Protein AF-A0A537MNZ1-F1 (afdb_monomer)

pLDDT: mean 93.2, std 7.03, range [53.88, 98.31]

Secondary structure (DSSP, 8-state):
-PPPPHHHHHSS--SS-PPPPPPTT-SS--HHHHHHHHHHHHTT--TT-TTT-HHHHTTB-GGGT--S--TT--SBSSTT-HHHHHHHHHHTT---

Structure (mmCIF, N/CA/C/O backbone):
data_AF-A0A537MNZ1-F1
#
_entry.id   AF-A0A537MNZ1-F1
#
loop_
_atom_site.group_PDB
_atom_site.id
_atom_site.type_symbol
_atom_site.label_atom_id
_atom_site.label_alt_id
_atom_site.label_comp_id
_atom_site.label_asym_id
_atom_site.label_entity_id
_atom_site.label_seq_id
_atom_site.pdbx_PDB_ins_code
_atom_site.Cartn_x
_atom_site.Cartn_y
_atom_site.Cartn_z
_atom_site.occupancy
_atom_site.B_iso_or_equiv
_atom_site.auth_seq_id
_atom_site.auth_comp_id
_atom_site.auth_asym_id
_atom_site.auth_atom_id
_atom_site.pdbx_PDB_model_num
ATOM 1 N N . MET A 1 1 ? 12.147 -10.946 5.087 1.00 53.88 1 MET A N 1
ATOM 2 C CA . MET A 1 1 ? 12.142 -9.739 5.941 1.00 53.88 1 MET A CA 1
ATOM 3 C C . MET A 1 1 ? 10.714 -9.434 6.355 1.00 53.88 1 MET A C 1
ATOM 5 O O . MET A 1 1 ? 9.793 -9.880 5.687 1.00 53.88 1 MET A O 1
ATOM 9 N N . SER A 1 2 ? 10.534 -8.764 7.490 1.00 81.06 2 SER A N 1
ATOM 10 C CA . SER A 1 2 ? 9.220 -8.335 7.977 1.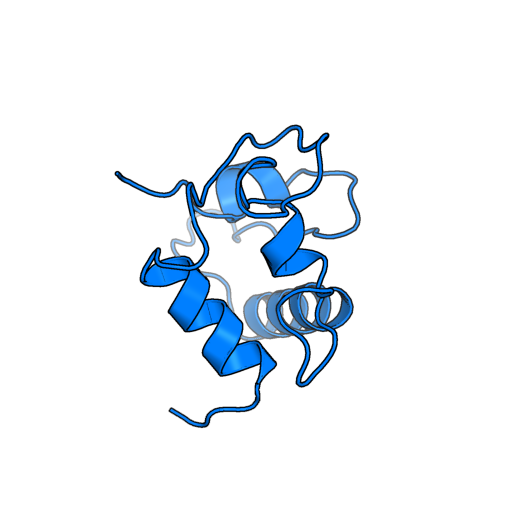00 81.06 2 SER A CA 1
ATOM 11 C C . SER A 1 2 ? 8.826 -7.030 7.289 1.00 81.06 2 SER A C 1
ATOM 13 O O . SER A 1 2 ? 9.606 -6.083 7.323 1.00 81.06 2 SER A O 1
ATOM 15 N N . HIS A 1 3 ? 7.619 -6.965 6.729 1.00 89.56 3 HIS A N 1
ATOM 16 C CA . HIS A 1 3 ? 7.068 -5.746 6.129 1.00 89.56 3 HIS A CA 1
ATOM 17 C C . HIS A 1 3 ? 6.391 -4.890 7.197 1.00 89.56 3 HIS A C 1
ATOM 19 O O . HIS A 1 3 ? 5.629 -5.399 8.024 1.00 89.56 3 HIS A O 1
ATOM 25 N N . THR A 1 4 ? 6.633 -3.582 7.185 1.00 91.50 4 THR A N 1
ATOM 26 C CA . THR A 1 4 ? 5.926 -2.654 8.070 1.00 91.50 4 THR A CA 1
ATOM 27 C C . THR A 1 4 ? 4.486 -2.503 7.590 1.00 91.50 4 THR A C 1
ATOM 29 O O . THR A 1 4 ? 4.213 -2.313 6.405 1.00 91.50 4 THR A O 1
ATOM 32 N N . ARG A 1 5 ? 3.524 -2.560 8.518 1.00 91.06 5 ARG A N 1
ATOM 33 C CA . ARG A 1 5 ? 2.111 -2.324 8.188 1.00 91.06 5 ARG A CA 1
ATOM 34 C C . ARG A 1 5 ? 1.954 -0.928 7.583 1.00 91.06 5 ARG A C 1
ATOM 36 O O . ARG A 1 5 ? 2.370 0.047 8.204 1.00 91.06 5 ARG A O 1
ATOM 43 N N . CYS A 1 6 ? 1.238 -0.821 6.460 1.00 92.38 6 CYS A N 1
ATOM 44 C CA . CYS A 1 6 ? 0.952 0.461 5.796 1.00 92.38 6 CYS A CA 1
ATOM 45 C C . CYS A 1 6 ? 0.425 1.528 6.775 1.00 92.38 6 CYS A C 1
ATOM 47 O O . CYS A 1 6 ? 0.802 2.693 6.692 1.00 92.38 6 CYS A O 1
ATOM 49 N N . TYR A 1 7 ? -0.389 1.112 7.752 1.00 93.56 7 TYR A N 1
ATOM 50 C CA . TYR A 1 7 ? -0.939 1.960 8.812 1.00 93.56 7 TYR A CA 1
ATOM 51 C C . TYR A 1 7 ? 0.103 2.833 9.524 1.00 93.56 7 TYR A C 1
ATOM 53 O O . TYR A 1 7 ?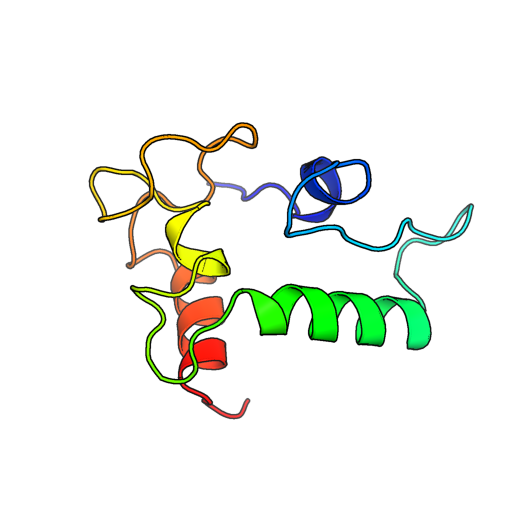 -0.155 4.014 9.740 1.00 93.56 7 TYR A O 1
ATOM 61 N N . VAL A 1 8 ? 1.278 2.275 9.844 1.00 91.75 8 VAL A N 1
ATOM 62 C CA . VAL A 1 8 ? 2.317 2.955 10.639 1.00 91.75 8 VAL A CA 1
ATOM 63 C C . VAL A 1 8 ? 2.754 4.262 9.980 1.00 91.75 8 VAL A C 1
ATOM 65 O O . VAL A 1 8 ? 2.983 5.249 10.670 1.00 91.75 8 VAL A O 1
ATOM 68 N N . CYS A 1 9 ? 2.822 4.288 8.649 1.00 92.19 9 CYS A N 1
ATOM 69 C CA . CYS A 1 9 ? 3.220 5.477 7.903 1.00 92.19 9 CYS A CA 1
ATOM 70 C C . CYS A 1 9 ? 2.025 6.267 7.360 1.00 92.19 9 CYS A C 1
ATOM 72 O O . CYS A 1 9 ? 2.129 7.479 7.202 1.00 92.19 9 CYS A O 1
ATOM 74 N N . HIS A 1 10 ? 0.901 5.612 7.057 1.00 94.75 10 HIS A N 1
ATOM 75 C CA . HIS A 1 10 ? -0.181 6.209 6.269 1.00 94.75 10 HIS A CA 1
ATOM 76 C C . HIS A 1 10 ? -1.401 6.683 7.077 1.00 94.75 10 HIS A C 1
ATOM 78 O O . HIS A 1 10 ? -2.234 7.399 6.521 1.00 94.75 10 HIS A O 1
ATOM 84 N N . ALA A 1 11 ? -1.497 6.372 8.376 1.00 93.88 11 ALA A N 1
ATOM 85 C CA . ALA A 1 11 ? -2.602 6.828 9.235 1.00 93.88 11 ALA A CA 1
ATOM 86 C C . ALA A 1 11 ? -2.557 8.332 9.569 1.00 93.88 11 ALA A C 1
ATOM 88 O O . ALA A 1 11 ? -3.589 8.954 9.823 1.00 93.88 11 ALA A O 1
ATOM 89 N N . GLU A 1 12 ? -1.362 8.927 9.571 1.00 87.81 12 GLU A N 1
ATOM 90 C CA . GLU A 1 12 ? -1.152 10.354 9.876 1.00 87.81 12 GLU A CA 1
ATOM 91 C C . GLU A 1 12 ? -0.507 11.124 8.721 1.00 87.81 12 GLU A C 1
ATOM 93 O O . GLU A 1 12 ? -0.137 12.288 8.858 1.00 87.81 12 GLU A O 1
ATOM 98 N N . SER A 1 13 ? -0.357 10.479 7.565 1.00 81.75 13 SER A N 1
ATOM 99 C CA . SER A 1 13 ? 0.321 11.099 6.435 1.00 81.75 13 SER A CA 1
ATOM 100 C C . SER A 1 13 ? -0.535 12.156 5.741 1.00 81.75 13 SER A C 1
ATOM 102 O O . SER A 1 13 ? -1.751 12.011 5.603 1.00 81.75 13 SER A O 1
ATOM 104 N N . ASN A 1 14 ? 0.130 13.188 5.223 1.00 83.81 14 ASN A N 1
ATOM 105 C CA . ASN A 1 14 ? -0.461 14.180 4.325 1.00 83.81 14 ASN A CA 1
ATOM 106 C C . ASN A 1 14 ? -0.138 13.871 2.849 1.00 83.81 14 ASN A C 1
ATOM 108 O O . ASN A 1 14 ? 0.240 14.755 2.084 1.00 83.81 14 ASN A O 1
ATOM 112 N N . ASN A 1 15 ? -0.186 12.592 2.462 1.00 88.06 15 ASN A N 1
ATOM 113 C CA . ASN A 1 15 ? 0.072 12.150 1.090 1.00 88.06 15 ASN A CA 1
ATOM 114 C C . ASN A 1 15 ? -1.185 11.526 0.457 1.00 88.06 15 ASN A C 1
ATOM 116 O O . ASN A 1 15 ? -2.234 11.427 1.090 1.00 88.06 15 ASN A O 1
ATOM 120 N N . ALA A 1 16 ? -1.084 11.123 -0.812 1.00 87.31 16 ALA A N 1
ATOM 121 C CA . ALA A 1 16 ? -2.214 10.580 -1.570 1.00 87.31 16 ALA A CA 1
ATOM 122 C C . ALA A 1 16 ? -2.770 9.257 -1.005 1.00 87.31 16 ALA A C 1
ATOM 124 O O . ALA A 1 16 ? -3.927 8.931 -1.261 1.00 87.31 16 ALA A O 1
ATOM 125 N N . PHE A 1 17 ? -1.973 8.505 -0.239 1.00 94.62 17 PHE A N 1
ATOM 126 C CA . PHE A 1 17 ? -2.392 7.275 0.422 1.00 94.62 17 PHE A CA 1
ATOM 127 C C . PHE A 1 17 ? -2.630 7.524 1.912 1.00 94.62 17 PHE A C 1
ATOM 129 O O . PHE A 1 17 ? -1.785 7.222 2.753 1.00 94.62 17 PHE A O 1
ATOM 136 N N . ARG A 1 18 ? -3.782 8.107 2.244 1.00 94.69 18 ARG A N 1
ATOM 137 C CA . ARG A 1 18 ? -4.187 8.356 3.629 1.00 94.69 18 ARG A CA 1
ATOM 138 C C . ARG A 1 18 ? -5.150 7.274 4.097 1.00 94.69 18 ARG A C 1
ATOM 140 O O . ARG A 1 18 ? -6.187 7.072 3.472 1.00 94.69 18 ARG A O 1
ATOM 147 N N . LEU A 1 19 ? -4.797 6.607 5.190 1.00 96.44 19 LEU A N 1
ATOM 148 C CA . LEU A 1 19 ? -5.638 5.600 5.830 1.00 96.44 19 LEU A CA 1
ATOM 149 C C . LEU A 1 19 ? -6.401 6.210 7.007 1.00 96.44 19 LEU A C 1
ATOM 151 O O . LEU A 1 19 ? -5.889 7.090 7.700 1.00 96.44 19 LEU A O 1
ATOM 155 N N . GLU A 1 20 ? -7.605 5.707 7.260 1.00 97.12 20 GLU A N 1
ATOM 156 C CA . GLU A 1 20 ? -8.397 6.071 8.430 1.00 97.12 20 GLU A CA 1
ATOM 157 C C . GLU A 1 20 ? -7.640 5.695 9.713 1.00 97.12 20 GLU A C 1
ATOM 159 O O . GLU A 1 20 ? -7.019 4.631 9.812 1.00 97.12 20 GLU A O 1
ATOM 164 N N . ARG A 1 21 ? -7.705 6.548 10.739 1.00 96.00 21 ARG A N 1
ATOM 165 C CA . ARG A 1 21 ? -7.186 6.195 12.067 1.00 96.00 21 ARG A CA 1
ATOM 166 C C . ARG A 1 21 ? -8.070 5.130 12.701 1.00 96.00 21 ARG A C 1
ATOM 168 O O . ARG A 1 21 ? -9.290 5.184 12.569 1.00 96.00 21 ARG A O 1
ATOM 175 N N . LEU A 1 22 ? -7.461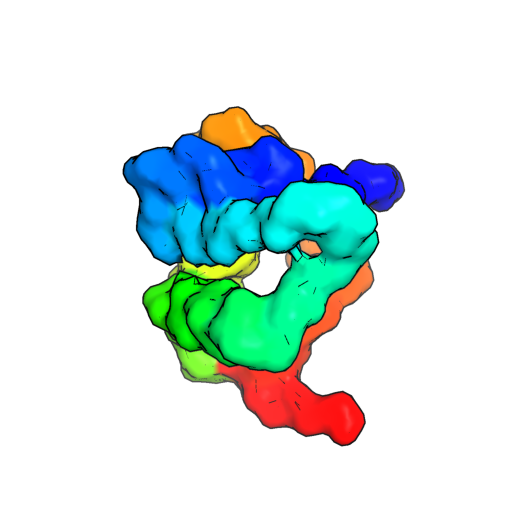 4.192 13.421 1.00 96.31 22 LEU A N 1
ATOM 176 C CA . LEU A 1 22 ? -8.220 3.265 14.257 1.00 96.31 22 LEU A CA 1
ATOM 177 C C . LEU A 1 22 ? -8.985 4.047 15.328 1.00 96.31 22 LEU A C 1
ATOM 179 O O . LEU A 1 22 ? -8.464 5.007 15.902 1.00 96.31 22 LEU A O 1
ATOM 183 N N . SER A 1 23 ? -10.220 3.627 15.598 1.00 94.88 23 SER A N 1
ATOM 184 C CA . SER A 1 23 ? -10.980 4.162 16.727 1.00 94.88 23 SER A CA 1
ATOM 185 C C . SER A 1 23 ? -10.235 3.885 18.042 1.00 94.88 23 SER A C 1
ATOM 187 O O . SER A 1 23 ? -9.538 2.871 18.138 1.00 94.88 23 SER A O 1
ATOM 189 N N . PRO A 1 24 ? -10.360 4.746 19.068 1.00 94.88 24 PRO A N 1
ATOM 190 C CA . PRO A 1 24 ? -9.673 4.544 20.341 1.00 94.88 24 PRO A CA 1
ATOM 191 C C . PRO A 1 24 ? -9.920 3.143 20.919 1.00 94.88 24 PRO A C 1
ATOM 193 O O . PRO A 1 24 ? -11.064 2.713 21.045 1.00 94.88 24 PRO A O 1
ATOM 196 N N . GLY A 1 25 ? -8.841 2.424 21.240 1.00 94.75 25 GLY A N 1
ATOM 197 C CA . GLY A 1 25 ? -8.895 1.062 21.787 1.00 94.75 25 GLY A CA 1
ATOM 198 C C . GLY A 1 25 ? -9.202 -0.052 20.775 1.00 94.75 25 GLY A C 1
ATOM 199 O O . GLY A 1 25 ? -9.187 -1.221 21.153 1.00 94.75 25 GLY A O 1
ATOM 200 N N . ALA A 1 26 ? -9.451 0.267 19.502 1.00 95.81 26 ALA A N 1
ATOM 201 C CA . ALA A 1 26 ? -9.732 -0.736 18.480 1.00 95.81 26 ALA A CA 1
ATOM 202 C C . ALA A 1 26 ? -8.444 -1.365 17.923 1.00 95.81 26 ALA A C 1
ATOM 204 O O . ALA A 1 26 ? -7.485 -0.671 17.585 1.00 95.81 26 ALA A O 1
ATOM 205 N N . ALA A 1 27 ? -8.447 -2.691 17.764 1.00 94.00 27 ALA A N 1
ATOM 206 C CA . ALA A 1 27 ? -7.370 -3.423 17.091 1.00 94.00 27 ALA A CA 1
ATOM 207 C C . ALA A 1 27 ? -7.523 -3.440 15.555 1.00 94.00 27 ALA A C 1
ATOM 209 O O . ALA A 1 27 ? -6.541 -3.619 14.830 1.00 94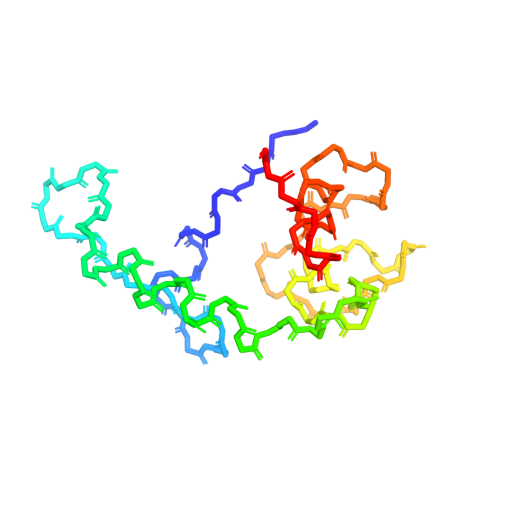.00 27 ALA A O 1
ATOM 210 N N . PHE A 1 28 ? -8.750 -3.234 15.066 1.00 95.25 28 PHE A N 1
ATOM 211 C CA . PHE A 1 28 ? -9.125 -3.300 13.655 1.00 95.25 28 PHE A CA 1
ATOM 212 C C . PHE A 1 28 ? -10.010 -2.117 13.269 1.00 95.25 28 PHE A C 1
ATOM 214 O O . PHE A 1 28 ? -10.669 -1.514 14.118 1.00 95.25 28 PHE A O 1
ATOM 221 N N . TRP A 1 29 ? -10.015 -1.791 11.979 1.00 97.00 29 TRP A N 1
ATOM 222 C CA . TRP A 1 29 ? -10.946 -0.821 11.421 1.00 97.00 29 TRP A CA 1
ATOM 223 C C . TRP A 1 29 ? -12.368 -1.370 11.439 1.00 97.00 29 TRP A C 1
ATOM 225 O O . TRP A 1 29 ? -12.574 -2.566 11.241 1.00 97.00 29 TRP A O 1
ATOM 235 N N . SER A 1 30 ? -13.349 -0.487 11.621 1.00 97.75 30 SER A N 1
ATOM 236 C CA . SER A 1 30 ? -14.742 -0.823 11.325 1.00 97.75 30 SER A CA 1
ATOM 237 C C . SER A 1 30 ? -14.932 -1.103 9.830 1.00 97.75 30 SER A C 1
ATOM 239 O O . SER A 1 30 ? -14.079 -0.758 9.006 1.00 97.75 30 SER A O 1
ATOM 241 N N . ASP A 1 31 ? -16.075 -1.675 9.454 1.00 98.06 31 ASP A N 1
ATOM 242 C CA . ASP A 1 31 ? -16.418 -1.901 8.043 1.00 98.06 31 ASP A CA 1
ATOM 243 C C . ASP A 1 31 ? -16.414 -0.596 7.237 1.00 98.06 31 ASP A C 1
ATOM 245 O O . ASP A 1 31 ? -15.908 -0.544 6.118 1.00 98.06 31 ASP A O 1
ATOM 249 N N . GLU A 1 32 ? -16.918 0.485 7.834 1.00 98.00 32 GLU A N 1
ATOM 250 C CA . GLU A 1 32 ? -16.945 1.813 7.219 1.00 98.00 32 GLU A CA 1
ATOM 251 C C . GLU A 1 32 ? -15.528 2.366 6.999 1.00 98.00 32 GLU A C 1
ATOM 253 O O . GLU A 1 32 ? -15.201 2.839 5.911 1.00 98.00 32 GLU A O 1
ATOM 258 N N . GLN A 1 33 ? -14.649 2.253 8.001 1.00 97.75 33 GLN A N 1
ATOM 259 C CA . GLN A 1 33 ? -13.242 2.646 7.863 1.00 97.75 33 GLN A CA 1
ATOM 260 C C . GLN A 1 33 ? -12.524 1.787 6.814 1.00 97.75 33 GLN A C 1
ATOM 262 O O . GLN A 1 33 ? -11.764 2.302 5.995 1.00 97.75 33 GLN A O 1
ATOM 267 N N . SER A 1 34 ? -12.799 0.483 6.797 1.00 97.69 34 SER A N 1
ATOM 268 C CA . SER A 1 34 ? -12.223 -0.460 5.837 1.00 97.69 34 SER A CA 1
ATOM 269 C C . SER A 1 34 ? -12.657 -0.152 4.404 1.00 97.69 34 SER A C 1
ATOM 271 O O . SER A 1 34 ? -11.817 -0.164 3.505 1.00 97.69 34 SER A O 1
ATOM 273 N N . ARG A 1 35 ? -13.930 0.205 4.185 1.00 98.31 35 ARG A N 1
ATOM 274 C CA . ARG A 1 35 ? -14.440 0.632 2.873 1.00 98.31 35 ARG A CA 1
ATOM 275 C C . ARG A 1 35 ? -13.725 1.885 2.374 1.00 98.31 35 ARG A C 1
ATOM 277 O O . ARG A 1 35 ? -13.235 1.891 1.248 1.00 98.31 35 ARG A O 1
ATOM 284 N N . ARG A 1 36 ? -13.582 2.906 3.221 1.00 97.69 36 ARG A N 1
ATOM 285 C CA . ARG A 1 36 ? -12.851 4.137 2.868 1.00 97.69 36 ARG A CA 1
ATOM 286 C C . ARG A 1 36 ? -11.390 3.856 2.539 1.00 97.69 36 ARG A C 1
ATOM 288 O O . ARG A 1 36 ? -10.877 4.354 1.542 1.00 97.69 36 ARG A O 1
ATOM 295 N N . ASN A 1 37 ? -10.726 3.011 3.326 1.00 97.31 37 ASN A N 1
ATOM 296 C CA . ASN A 1 37 ? -9.347 2.604 3.053 1.00 97.31 37 ASN A CA 1
ATOM 297 C C . ASN A 1 37 ? -9.216 1.865 1.720 1.00 97.31 37 ASN A C 1
ATOM 299 O O . ASN A 1 37 ? -8.272 2.119 0.971 1.00 97.31 37 ASN A O 1
ATOM 303 N N . PHE A 1 38 ? -10.167 0.985 1.405 1.00 96.69 38 PHE A N 1
ATOM 304 C CA . PHE A 1 38 ? -10.211 0.289 0.124 1.00 96.69 38 PHE A CA 1
ATOM 305 C C . PHE A 1 38 ? -10.400 1.262 -1.045 1.00 96.69 38 PHE A C 1
ATOM 307 O O . PHE A 1 38 ? -9.667 1.182 -2.030 1.00 96.69 38 PHE A O 1
ATOM 314 N N . GLU A 1 39 ? -11.321 2.220 -0.933 1.00 97.12 39 GLU A N 1
ATOM 315 C CA . GLU A 1 39 ? -11.520 3.269 -1.941 1.00 97.12 39 GLU A CA 1
ATOM 316 C C . GLU A 1 39 ? -10.253 4.112 -2.137 1.00 97.12 39 GLU A C 1
ATOM 318 O O . GLU A 1 39 ? -9.850 4.378 -3.271 1.00 97.12 39 GLU A O 1
ATOM 323 N N . MET A 1 40 ? -9.580 4.487 -1.046 1.00 96.94 40 MET A N 1
ATOM 324 C CA . MET A 1 40 ? -8.322 5.233 -1.093 1.00 96.94 40 MET A CA 1
ATOM 325 C C . MET A 1 40 ? -7.195 4.439 -1.758 1.00 96.94 40 MET A C 1
ATOM 327 O O . MET A 1 40 ? -6.495 4.986 -2.609 1.00 96.94 40 MET A O 1
ATOM 331 N N . ALA A 1 41 ? -7.032 3.157 -1.419 1.00 96.44 41 ALA A N 1
ATOM 332 C CA . ALA A 1 41 ? -6.054 2.283 -2.065 1.00 96.44 41 ALA A CA 1
ATOM 333 C C . ALA A 1 41 ? -6.362 2.101 -3.560 1.00 96.44 41 ALA A C 1
ATOM 335 O O . ALA A 1 41 ? -5.460 2.179 -4.391 1.00 96.44 41 ALA A O 1
ATOM 336 N N . SER A 1 42 ? -7.639 1.930 -3.909 1.00 96.81 42 SER A N 1
ATOM 337 C CA . SER A 1 42 ? -8.091 1.718 -5.289 1.00 96.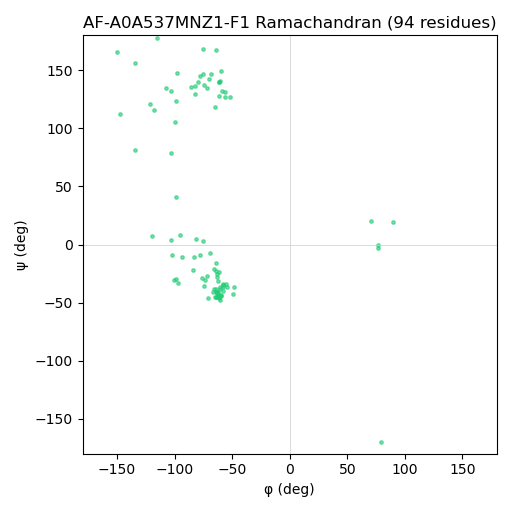81 42 SER A CA 1
ATOM 338 C C . SER A 1 42 ? -7.782 2.907 -6.202 1.00 96.81 42 SER A C 1
ATOM 340 O O . SER A 1 42 ? -7.464 2.712 -7.369 1.00 96.81 42 SER A O 1
ATOM 342 N N . ARG A 1 43 ? -7.781 4.143 -5.681 1.00 96.75 43 ARG A N 1
ATOM 343 C CA . ARG A 1 43 ? -7.377 5.348 -6.441 1.00 96.75 43 ARG A CA 1
ATOM 344 C C . ARG A 1 43 ? -5.905 5.350 -6.868 1.00 96.75 43 ARG A C 1
ATOM 346 O O . ARG A 1 43 ? -5.513 6.167 -7.696 1.00 96.75 43 ARG A O 1
ATOM 353 N N . LEU A 1 44 ? -5.081 4.490 -6.274 1.00 96.69 44 LEU A N 1
ATOM 354 C CA . LEU A 1 44 ? -3.643 4.381 -6.539 1.00 96.69 44 LEU A CA 1
ATOM 355 C C . LEU A 1 44 ? -3.299 3.169 -7.411 1.00 96.69 44 LEU A C 1
ATOM 357 O O . LEU A 1 44 ? -2.116 2.884 -7.632 1.00 96.69 44 LEU A O 1
ATOM 361 N N . VAL A 1 45 ? -4.326 2.458 -7.868 1.00 97.38 45 VAL A N 1
ATOM 362 C CA . VAL A 1 45 ? -4.235 1.265 -8.695 1.00 97.38 45 VAL A CA 1
ATOM 363 C C . VAL A 1 45 ? -4.662 1.601 -10.117 1.00 97.38 45 VAL A C 1
ATOM 365 O O . VAL A 1 45 ? -5.703 2.214 -10.336 1.00 97.38 45 VAL A O 1
ATOM 368 N N . ASN A 1 46 ? -3.870 1.131 -11.074 1.00 97.50 46 ASN A N 1
ATOM 369 C CA . ASN A 1 46 ? -4.232 1.032 -12.479 1.00 97.50 46 ASN A CA 1
ATOM 370 C C . ASN A 1 46 ? -4.647 -0.427 -12.738 1.00 97.50 46 ASN A C 1
ATOM 372 O O . ASN A 1 46 ? -3.778 -1.303 -12.742 1.00 97.50 46 ASN A O 1
ATOM 376 N N . PRO A 1 47 ? -5.950 -0.729 -12.892 1.00 97.06 47 PRO A N 1
ATOM 377 C CA . PRO A 1 47 ? -6.420 -2.103 -13.054 1.00 97.06 47 PRO A CA 1
ATOM 378 C C . PRO A 1 47 ? -5.745 -2.807 -14.236 1.00 97.06 47 PRO A C 1
ATOM 380 O O . PRO A 1 47 ? -5.679 -2.255 -15.332 1.00 97.06 47 PRO A O 1
ATOM 383 N N . GLY A 1 48 ? -5.246 -4.023 -14.011 1.00 97.50 48 GLY A N 1
ATOM 384 C CA . GLY A 1 48 ? -4.503 -4.791 -15.017 1.00 97.50 48 GLY A CA 1
ATOM 385 C C . GLY A 1 48 ? -3.055 -4.339 -15.247 1.00 97.50 48 GLY A C 1
ATOM 386 O O . GLY A 1 48 ? -2.357 -4.960 -16.044 1.00 97.50 48 GLY A O 1
ATOM 387 N N . ASP A 1 49 ? -2.581 -3.299 -14.550 1.00 97.31 49 ASP A N 1
ATOM 388 C CA . ASP A 1 49 ? -1.195 -2.831 -14.633 1.00 97.31 49 ASP A CA 1
ATOM 389 C C . ASP A 1 49 ? -0.590 -2.558 -13.237 1.00 97.31 49 ASP A C 1
ATOM 391 O O . ASP A 1 49 ? -0.502 -1.414 -12.763 1.00 97.31 49 ASP A O 1
ATOM 395 N N . PRO A 1 50 ? -0.119 -3.615 -12.547 1.00 96.81 50 PRO A N 1
ATOM 396 C CA . PRO A 1 50 ? 0.537 -3.482 -11.250 1.00 96.81 50 PRO A CA 1
ATOM 397 C C . PRO A 1 50 ? 1.841 -2.685 -11.319 1.00 96.81 50 PRO A C 1
ATOM 399 O O . PRO A 1 50 ? 2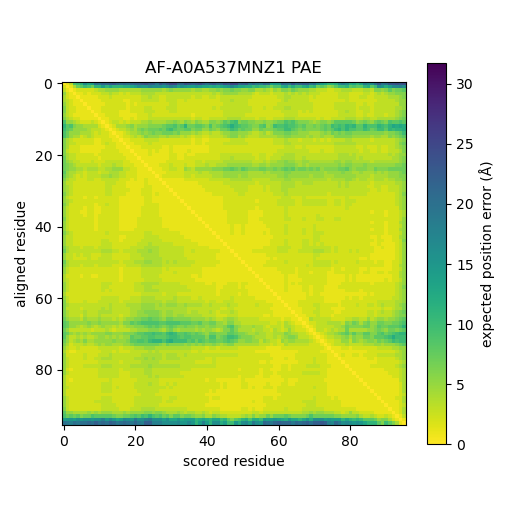.234 -2.067 -10.333 1.00 96.81 50 PRO A O 1
ATOM 402 N N . ALA A 1 51 ? 2.529 -2.696 -12.465 1.00 92.94 51 ALA A N 1
ATOM 403 C CA . ALA A 1 51 ? 3.840 -2.077 -12.604 1.00 92.94 51 ALA A CA 1
ATOM 404 C C . ALA A 1 51 ? 3.762 -0.550 -12.701 1.00 92.94 51 ALA A C 1
ATOM 406 O O . ALA A 1 51 ? 4.706 0.109 -12.268 1.00 92.94 51 ALA A O 1
ATOM 407 N N . SER A 1 52 ? 2.667 0.010 -13.228 1.00 94.88 52 SER A N 1
ATOM 408 C CA . SER A 1 52 ? 2.413 1.460 -13.224 1.00 94.88 52 SER A CA 1
ATOM 409 C C . SER A 1 52 ? 1.568 1.942 -12.038 1.00 94.88 52 SER A C 1
ATOM 411 O O . SER A 1 52 ? 1.479 3.144 -11.785 1.00 94.88 52 SER A O 1
ATOM 413 N N . SER A 1 53 ? 0.969 1.022 -11.278 1.00 97.19 53 SER A N 1
ATOM 414 C CA . SER A 1 53 ? 0.177 1.341 -10.088 1.00 97.19 53 SER A CA 1
ATOM 415 C C . SER A 1 53 ? 1.045 1.953 -8.986 1.00 97.19 53 SER A C 1
ATOM 417 O O . SER A 1 53 ? 1.930 1.294 -8.431 1.00 97.19 53 SER A O 1
ATOM 419 N N . ARG A 1 54 ? 0.756 3.203 -8.595 1.00 95.56 54 ARG A N 1
ATOM 420 C CA . ARG A 1 54 ? 1.511 3.922 -7.548 1.00 95.56 54 ARG A CA 1
ATOM 421 C C . ARG A 1 54 ? 1.558 3.155 -6.229 1.00 95.56 54 ARG A C 1
ATOM 423 O O . ARG A 1 54 ? 2.571 3.219 -5.539 1.00 95.56 54 ARG A O 1
ATOM 430 N N . LEU A 1 55 ? 0.495 2.420 -5.900 1.00 96.06 55 LEU A N 1
ATOM 431 C CA . LEU A 1 55 ? 0.436 1.595 -4.693 1.00 96.06 55 LEU A CA 1
ATOM 432 C C . LEU A 1 55 ? 1.559 0.541 -4.630 1.00 96.06 55 LEU A C 1
ATOM 434 O O . LEU A 1 55 ? 2.051 0.253 -3.544 1.00 96.06 55 LEU A O 1
ATOM 438 N N . LEU A 1 56 ? 1.986 -0.006 -5.775 1.00 96.50 56 LEU A N 1
ATOM 439 C CA . LEU A 1 56 ? 3.041 -1.021 -5.853 1.00 96.50 56 LEU A CA 1
ATOM 440 C C . LEU A 1 56 ? 4.410 -0.424 -6.183 1.00 96.50 56 LEU A C 1
ATOM 442 O O . LEU A 1 56 ? 5.419 -0.928 -5.698 1.00 96.50 56 LEU A O 1
ATOM 446 N N . GLN A 1 57 ? 4.462 0.644 -6.982 1.00 96.06 57 GLN A N 1
ATOM 447 C CA . GLN A 1 57 ? 5.724 1.296 -7.350 1.00 96.06 57 GLN A CA 1
ATOM 448 C C . GLN A 1 57 ? 6.421 1.952 -6.161 1.00 96.06 57 GLN A C 1
ATOM 450 O O . GLN A 1 57 ? 7.647 1.961 -6.072 1.00 96.06 57 GLN A O 1
ATOM 455 N N . GLN A 1 58 ? 5.641 2.553 -5.270 1.00 95.25 58 GLN A N 1
ATOM 456 C CA . GLN A 1 58 ? 6.170 3.404 -4.222 1.00 95.25 58 GLN A CA 1
ATOM 457 C C . GLN A 1 58 ? 6.936 2.642 -3.126 1.00 95.25 58 GLN A C 1
ATOM 459 O O . GLN A 1 58 ? 8.056 3.044 -2.805 1.00 95.25 58 GLN A O 1
ATOM 464 N N . PRO A 1 59 ? 6.415 1.523 -2.590 1.00 94.94 59 PRO A N 1
ATOM 465 C CA . PRO A 1 59 ? 7.147 0.692 -1.635 1.00 94.94 59 PRO A CA 1
ATOM 466 C C . PRO A 1 59 ? 8.206 -0.230 -2.261 1.00 94.94 59 PRO A C 1
ATOM 468 O O . PRO A 1 59 ? 8.974 -0.836 -1.512 1.00 94.94 59 PRO A O 1
ATOM 471 N N . LEU A 1 60 ? 8.266 -0.358 -3.591 1.00 96.69 60 LEU A N 1
ATOM 472 C CA . LEU A 1 60 ? 9.236 -1.206 -4.293 1.00 96.69 60 LEU A CA 1
ATOM 473 C C . LEU A 1 60 ? 10.621 -0.540 -4.362 1.00 96.69 60 LEU A C 1
ATOM 475 O O . LEU A 1 60 ? 10.733 0.685 -4.475 1.00 96.69 60 LEU A O 1
ATOM 479 N N . ALA A 1 61 ? 11.679 -1.344 -4.286 1.00 95.25 61 ALA A N 1
ATOM 480 C CA . ALA A 1 61 ? 13.053 -0.899 -4.472 1.00 95.25 61 ALA A CA 1
ATOM 481 C C . ALA A 1 61 ? 13.265 -0.323 -5.889 1.00 95.25 61 ALA A C 1
ATOM 483 O O . ALA A 1 61 ? 12.737 -0.884 -6.860 1.00 95.25 61 ALA A O 1
ATOM 484 N N . PRO A 1 62 ? 14.021 0.781 -6.047 1.00 94.50 62 PRO A N 1
ATOM 485 C CA . PRO A 1 62 ? 14.306 1.366 -7.359 1.00 94.50 62 PRO A CA 1
ATOM 486 C C . PRO A 1 62 ? 14.918 0.375 -8.356 1.00 94.50 62 PRO A C 1
ATOM 488 O O . PRO A 1 62 ? 14.555 0.377 -9.529 1.00 94.50 62 PRO A O 1
ATOM 491 N N . GLU A 1 63 ? 15.770 -0.531 -7.878 1.00 94.69 63 GLU A N 1
ATOM 492 C CA . GLU A 1 63 ? 16.449 -1.565 -8.667 1.00 94.69 63 GLU A CA 1
ATOM 493 C C . GLU A 1 63 ? 15.459 -2.562 -9.291 1.00 94.69 63 GLU A C 1
ATOM 495 O O . GLU A 1 63 ? 15.730 -3.144 -10.338 1.00 94.69 63 GLU A O 1
ATOM 500 N N . ALA A 1 64 ? 14.278 -2.717 -8.687 1.00 95.31 64 ALA A N 1
ATOM 501 C CA . ALA A 1 64 ? 13.184 -3.538 -9.198 1.00 95.31 64 ALA A CA 1
ATOM 502 C C . ALA A 1 64 ? 12.144 -2.737 -10.013 1.00 95.31 64 ALA A C 1
ATOM 504 O O . ALA A 1 64 ? 11.091 -3.269 -10.386 1.00 95.31 64 ALA A O 1
ATOM 505 N N . GLY A 1 65 ? 12.423 -1.462 -10.306 1.00 93.50 65 GLY A N 1
ATOM 506 C CA . GLY A 1 65 ? 11.530 -0.550 -11.025 1.00 93.50 65 GLY A CA 1
ATOM 507 C C . GLY A 1 65 ? 10.577 0.236 -10.122 1.00 93.50 65 GLY A C 1
ATOM 508 O O . GLY A 1 65 ? 9.542 0.706 -10.594 1.00 93.50 65 GLY A O 1
ATOM 509 N N . GLY A 1 66 ? 10.885 0.347 -8.827 1.00 94.31 66 GLY A N 1
ATOM 510 C CA . GLY A 1 66 ? 10.177 1.225 -7.901 1.00 94.31 66 GLY A CA 1
ATOM 511 C C . GLY A 1 66 ? 10.541 2.704 -8.068 1.00 94.31 66 GLY A C 1
ATOM 512 O O . GLY A 1 66 ? 11.504 3.070 -8.740 1.00 94.31 66 GLY A O 1
ATOM 513 N N . ASN A 1 67 ? 9.772 3.588 -7.435 1.00 90.19 67 ASN A N 1
ATOM 514 C CA . ASN A 1 67 ? 10.038 5.027 -7.487 1.00 90.19 67 ASN A CA 1
ATOM 515 C C . ASN A 1 67 ? 11.239 5.399 -6.602 1.00 90.19 67 ASN A C 1
ATOM 517 O O . ASN A 1 67 ? 11.298 4.980 -5.453 1.00 90.19 67 ASN A O 1
ATOM 521 N N . VAL A 1 68 ? 12.150 6.258 -7.060 1.00 87.38 68 VAL A N 1
ATOM 522 C CA . VAL A 1 68 ? 13.349 6.683 -6.308 1.00 87.38 68 VAL A CA 1
ATOM 523 C C . VAL A 1 68 ? 13.070 7.405 -4.982 1.00 87.38 68 VAL A C 1
ATOM 525 O O . VAL A 1 68 ? 13.890 7.318 -4.070 1.00 87.38 68 VAL A O 1
ATOM 528 N N . PHE A 1 69 ? 11.899 8.021 -4.799 1.00 87.56 69 PHE A N 1
ATOM 529 C CA . PHE A 1 69 ? 11.557 8.732 -3.563 1.00 87.56 69 PHE A CA 1
ATOM 530 C C . PHE A 1 69 ? 10.358 8.106 -2.867 1.00 87.56 69 PHE A C 1
ATOM 532 O O . PHE A 1 69 ? 9.261 8.207 -3.392 1.00 87.56 69 PHE A O 1
ATOM 539 N N . HIS A 1 70 ? 10.531 7.555 -1.660 1.00 89.38 70 HIS A N 1
ATOM 540 C CA . HIS A 1 70 ? 9.434 7.191 -0.755 1.00 89.38 70 HIS A CA 1
ATOM 541 C C . HIS A 1 70 ? 9.859 7.356 0.710 1.00 89.38 70 HIS A C 1
ATOM 543 O O . HIS A 1 70 ? 10.706 6.620 1.208 1.00 89.38 70 HIS A O 1
ATOM 549 N N . SER A 1 71 ? 9.262 8.322 1.414 1.00 83.25 71 SER A N 1
ATOM 550 C CA . SER A 1 71 ? 9.640 8.663 2.795 1.00 83.25 71 SER A CA 1
ATOM 551 C C . SER A 1 71 ? 9.366 7.558 3.821 1.00 83.25 71 SER A C 1
ATOM 553 O O . SER A 1 71 ? 9.988 7.555 4.876 1.00 83.25 71 SER A O 1
ATOM 555 N N . GLY A 1 72 ? 8.465 6.616 3.519 1.00 80.19 72 GLY A N 1
ATOM 556 C CA . GLY A 1 72 ? 8.154 5.461 4.372 1.00 80.19 72 GLY A CA 1
ATOM 557 C C . GLY A 1 72 ? 9.143 4.295 4.246 1.00 80.19 72 GLY A C 1
ATOM 558 O O . GLY A 1 72 ? 8.917 3.243 4.839 1.00 80.19 72 GLY A O 1
ATOM 559 N N . GLY A 1 73 ? 10.218 4.459 3.467 1.00 85.44 73 GLY A N 1
ATOM 560 C CA . GLY A 1 73 ? 11.186 3.402 3.182 1.00 85.44 73 GLY A CA 1
ATOM 561 C C . GLY A 1 73 ? 10.709 2.421 2.108 1.00 85.44 73 GLY A C 1
ATOM 562 O O . GLY A 1 73 ? 9.717 2.653 1.421 1.00 85.44 73 GLY A O 1
ATOM 563 N N . ARG A 1 74 ? 11.445 1.320 1.941 1.00 91.44 74 ARG A N 1
ATOM 564 C CA . ARG A 1 74 ? 11.133 0.250 0.980 1.00 91.44 74 ARG A CA 1
ATOM 565 C C . ARG A 1 74 ? 10.532 -0.934 1.716 1.00 91.44 74 ARG A C 1
ATOM 567 O O . ARG A 1 74 ? 11.068 -1.340 2.740 1.00 91.44 74 ARG A O 1
ATOM 574 N N . GLN A 1 75 ? 9.422 -1.454 1.202 1.00 93.69 75 GLN A N 1
ATOM 575 C CA . GLN A 1 75 ? 8.795 -2.672 1.719 1.00 93.69 75 GLN A CA 1
ATOM 576 C C . GLN A 1 75 ? 9.140 -3.877 0.846 1.00 93.69 75 GLN A C 1
ATOM 578 O O . GLN A 1 75 ? 9.254 -4.975 1.361 1.00 93.69 75 GLN A O 1
ATOM 583 N N . PHE A 1 76 ? 9.348 -3.689 -0.459 1.00 95.25 76 PHE A N 1
ATOM 584 C CA . PHE A 1 76 ? 9.596 -4.800 -1.376 1.00 95.25 76 PHE A CA 1
ATOM 585 C C . PHE A 1 76 ? 10.945 -4.622 -2.058 1.00 95.25 76 PHE A C 1
ATOM 587 O O . PHE A 1 76 ? 11.164 -3.623 -2.741 1.00 95.25 76 PHE A O 1
ATOM 594 N N . GLU A 1 77 ? 11.843 -5.589 -1.897 1.00 94.44 77 GLU A N 1
ATOM 595 C CA . GLU A 1 77 ? 13.131 -5.590 -2.604 1.00 94.44 77 GLU A CA 1
ATOM 596 C C . GLU A 1 77 ? 12.959 -5.939 -4.085 1.00 94.44 77 GLU A C 1
ATOM 598 O O . GLU A 1 77 ? 13.700 -5.454 -4.936 1.00 94.44 77 GLU A O 1
ATOM 603 N N . SER A 1 78 ? 11.958 -6.758 -4.417 1.00 95.75 78 SER A N 1
ATOM 604 C CA . SER A 1 78 ? 11.696 -7.187 -5.786 1.00 95.75 78 SER A CA 1
ATOM 605 C C . SER A 1 78 ? 10.214 -7.469 -6.031 1.00 95.75 78 SER A C 1
ATOM 607 O O . SER A 1 78 ? 9.423 -7.638 -5.103 1.00 95.75 78 SER A O 1
ATOM 609 N N . LYS A 1 79 ? 9.844 -7.577 -7.313 1.00 96.56 79 LYS A N 1
ATOM 610 C CA . LYS A 1 79 ? 8.515 -8.050 -7.743 1.00 96.56 79 LYS A CA 1
ATOM 611 C C . LYS A 1 79 ? 8.299 -9.540 -7.466 1.00 96.56 79 LYS A C 1
ATOM 613 O O . LYS A 1 79 ? 7.193 -10.045 -7.647 1.00 96.56 79 LYS A O 1
ATOM 618 N N . ASP A 1 80 ? 9.344 -10.246 -7.032 1.00 96.25 80 ASP A N 1
ATOM 619 C CA . ASP A 1 80 ? 9.239 -11.635 -6.615 1.00 96.25 80 ASP A CA 1
ATOM 620 C C . ASP A 1 80 ? 8.777 -11.811 -5.171 1.00 96.25 80 ASP A C 1
ATOM 622 O O . ASP A 1 80 ? 8.392 -12.927 -4.811 1.00 96.25 80 ASP A O 1
ATOM 626 N N . ASP A 1 81 ? 8.734 -10.724 -4.392 1.00 95.88 81 ASP A N 1
ATOM 627 C CA . ASP A 1 81 ? 8.217 -10.722 -3.028 1.00 95.88 81 ASP A CA 1
ATOM 628 C C . ASP A 1 81 ? 6.762 -11.244 -2.987 1.00 95.88 81 ASP A C 1
ATOM 630 O O . ASP A 1 81 ? 5.898 -10.734 -3.713 1.00 95.88 81 ASP A O 1
ATOM 634 N N . PRO A 1 82 ? 6.448 -12.248 -2.145 1.00 95.44 82 PRO A N 1
ATOM 635 C CA . PRO A 1 82 ? 5.102 -12.815 -2.066 1.00 95.44 82 PRO A CA 1
ATOM 636 C C . PRO A 1 82 ? 4.007 -11.795 -1.714 1.00 95.44 82 PRO A C 1
ATOM 638 O O . PRO A 1 82 ? 2.887 -11.885 -2.225 1.00 95.44 82 PRO A O 1
ATOM 641 N N . ALA A 1 83 ? 4.308 -10.803 -0.872 1.00 94.44 83 ALA A N 1
ATOM 642 C CA . ALA A 1 83 ? 3.357 -9.756 -0.514 1.00 94.44 83 ALA A CA 1
ATOM 643 C C . ALA A 1 83 ? 3.164 -8.755 -1.662 1.00 94.44 83 ALA A C 1
ATOM 645 O O . ALA A 1 83 ? 2.035 -8.330 -1.912 1.00 94.44 83 ALA A O 1
ATOM 646 N N . TRP A 1 84 ? 4.222 -8.449 -2.424 1.00 96.44 84 TRP A N 1
ATOM 647 C CA . TRP A 1 84 ? 4.090 -7.674 -3.663 1.00 96.44 84 TRP A CA 1
ATOM 648 C C . TRP A 1 84 ? 3.205 -8.406 -4.679 1.00 96.44 84 TRP A C 1
ATOM 650 O O . TRP A 1 84 ? 2.275 -7.813 -5.224 1.00 96.44 84 TRP A O 1
ATOM 660 N N . LYS A 1 85 ? 3.431 -9.712 -4.880 1.00 96.94 85 LYS A N 1
ATOM 661 C CA . LYS A 1 85 ? 2.624 -10.554 -5.782 1.00 96.94 85 LYS A CA 1
ATOM 662 C C . LYS A 1 85 ? 1.160 -10.618 -5.362 1.00 96.94 85 LYS A C 1
ATOM 664 O O . LYS A 1 85 ? 0.289 -10.539 -6.218 1.00 96.94 85 LYS A O 1
ATOM 669 N N . THR A 1 86 ? 0.884 -10.678 -4.060 1.00 95.88 86 THR A N 1
ATOM 670 C CA . THR A 1 86 ? -0.491 -10.633 -3.538 1.00 95.88 86 THR A CA 1
ATOM 671 C C . THR A 1 86 ? -1.200 -9.335 -3.939 1.00 95.88 86 THR A C 1
ATOM 673 O O . THR A 1 86 ? -2.336 -9.367 -4.411 1.00 95.88 86 THR A O 1
ATOM 676 N N . LEU A 1 87 ? -0.525 -8.186 -3.816 1.00 96.12 87 LEU A N 1
ATOM 677 C CA . LEU A 1 87 ? -1.081 -6.907 -4.272 1.00 96.12 87 LEU A CA 1
ATOM 678 C C . LEU A 1 87 ? -1.230 -6.867 -5.796 1.00 96.12 87 LEU A C 1
ATOM 680 O O . LEU A 1 87 ? -2.240 -6.380 -6.297 1.00 96.12 87 LEU A O 1
ATOM 684 N N . ALA A 1 88 ? -0.253 -7.392 -6.536 1.00 97.75 88 ALA A N 1
ATOM 685 C CA . ALA A 1 88 ? -0.287 -7.413 -7.994 1.00 97.75 88 ALA A CA 1
ATOM 686 C C . ALA A 1 88 ? -1.432 -8.278 -8.532 1.00 97.75 88 ALA A C 1
ATOM 688 O O . ALA A 1 88 ? -2.088 -7.904 -9.501 1.00 97.75 88 ALA A O 1
ATOM 689 N N . ASP A 1 89 ? -1.709 -9.402 -7.880 1.00 97.75 89 ASP A N 1
ATOM 690 C CA . ASP A 1 89 ? -2.827 -10.280 -8.202 1.00 97.75 89 ASP A CA 1
ATOM 691 C C . ASP A 1 89 ? -4.169 -9.571 -8.011 1.00 97.75 89 ASP A C 1
ATOM 693 O O . ASP A 1 89 ? -5.019 -9.622 -8.904 1.00 97.75 89 ASP A O 1
ATOM 697 N N . TRP A 1 90 ? -4.325 -8.831 -6.911 1.00 96.12 90 TRP A N 1
ATOM 698 C CA . TRP A 1 90 ? -5.499 -7.986 -6.700 1.00 96.12 90 TRP A CA 1
ATOM 699 C C . TRP A 1 90 ? -5.635 -6.898 -7.778 1.00 96.12 90 TRP A C 1
ATOM 701 O O . TRP A 1 90 ? -6.715 -6.742 -8.348 1.00 96.12 90 TRP A O 1
ATOM 711 N N . VAL A 1 91 ? -4.549 -6.196 -8.126 1.00 97.62 91 VAL A N 1
ATOM 712 C CA . VAL A 1 91 ? -4.556 -5.185 -9.204 1.00 97.62 91 VAL A CA 1
ATOM 713 C C . VAL A 1 91 ? -4.937 -5.784 -10.559 1.00 97.62 91 VAL A C 1
ATOM 715 O O . VAL A 1 91 ? -5.654 -5.157 -11.339 1.00 97.62 91 VAL A O 1
ATOM 718 N N . ASN A 1 92 ? -4.509 -7.015 -10.832 1.00 97.50 92 ASN A N 1
ATOM 719 C CA . ASN A 1 92 ? -4.873 -7.757 -12.038 1.00 97.50 92 ASN A CA 1
ATOM 720 C C . ASN A 1 92 ? -6.306 -8.312 -12.011 1.00 97.50 92 ASN A C 1
ATOM 722 O O . ASN A 1 92 ? -6.711 -9.012 -12.937 1.00 97.50 92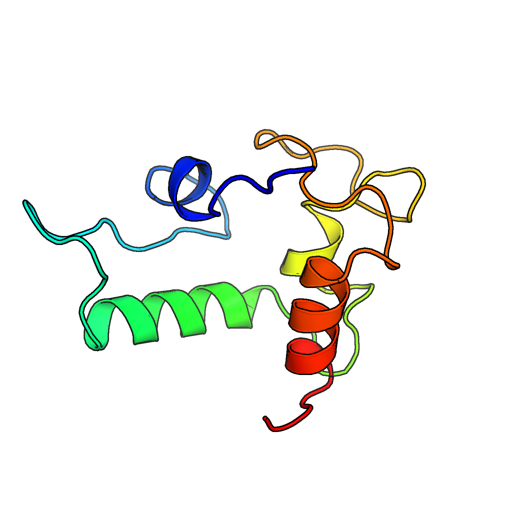 ASN A O 1
ATOM 726 N N . GLY A 1 93 ? -7.082 -8.024 -10.963 1.00 93.94 93 GLY A N 1
ATOM 727 C CA . GLY A 1 93 ? -8.459 -8.482 -10.836 1.00 93.94 93 GLY A CA 1
ATOM 728 C C . GLY A 1 93 ? -8.578 -9.983 -10.587 1.00 93.94 93 GLY A C 1
ATOM 729 O O . GLY A 1 93 ? -9.647 -10.550 -10.834 1.00 93.94 93 GLY A O 1
ATOM 730 N N . LYS A 1 94 ? -7.516 -10.646 -10.101 1.00 93.06 94 LYS A N 1
ATOM 731 C CA . LYS A 1 94 ? -7.645 -12.032 -9.651 1.00 93.06 94 LYS A CA 1
ATOM 732 C C . LYS A 1 94 ? -8.640 -12.073 -8.498 1.00 93.06 94 LYS A C 1
ATOM 734 O O . LYS A 1 94 ? -8.533 -11.324 -7.528 1.00 93.06 94 LYS A O 1
ATOM 739 N N . LYS A 1 95 ? -9.627 -12.951 -8.631 1.00 74.81 95 LYS A N 1
ATOM 740 C CA . L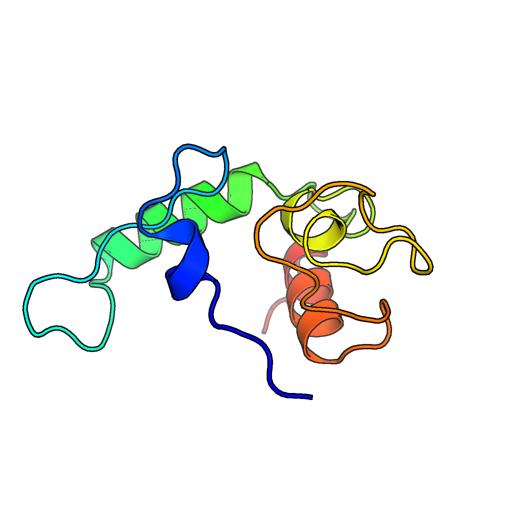YS A 1 95 ? -10.557 -13.264 -7.551 1.00 74.81 95 LYS A CA 1
ATOM 741 C C . LYS A 1 95 ? -9.867 -14.249 -6.608 1.00 74.81 95 LYS A C 1
ATOM 743 O O . LYS A 1 95 ? -9.143 -15.124 -7.086 1.00 74.81 95 LYS A O 1
ATOM 748 N N . LEU A 1 96 ? -10.064 -14.044 -5.307 1.00 57.84 96 LEU A N 1
ATOM 749 C CA . LEU A 1 96 ? -9.698 -15.008 -4.268 1.00 57.84 96 LEU A CA 1
ATOM 750 C C . LEU A 1 96 ? -10.492 -16.306 -4.441 1.00 57.84 96 LEU A C 1
ATOM 752 O O . LEU A 1 96 ? -11.671 -16.208 -4.859 1.00 57.84 96 LEU A O 1
#

Mean predicted aligned error: 3.33 Å

Solvent-accessible surface area (backbone atoms only — not comparable to full-atom values): 5656 Å² total; per-residue (Å²): 134,86,67,79,62,66,60,83,60,18,39,83,40,96,55,90,63,47,37,68,68,60,56,92,93,47,96,58,66,52,72,69,47,46,51,52,36,50,56,40,53,52,76,31,51,40,78,70,33,42,77,78,7,54,68,52,19,37,32,21,27,50,93,58,66,18,45,90,74,45,96,84,48,69,66,29,76,39,76,80,36,70,70,51,41,54,53,35,39,51,34,54,64,55,78,131

Radius of gyration: 13.54 Å; Cα contacts (8 Å, |Δi|>4): 116; chains: 1; bounding box: 33×29×37 Å

Foldseek 3Di:
DDFDDPCVAACPDPDLQHAPDDDVPDPDHDPVSVVVNVVSQVVQADALCLLNRLSLQQQEDVVQVHDPDHPVHHRHPHCPPPVSVVVNCV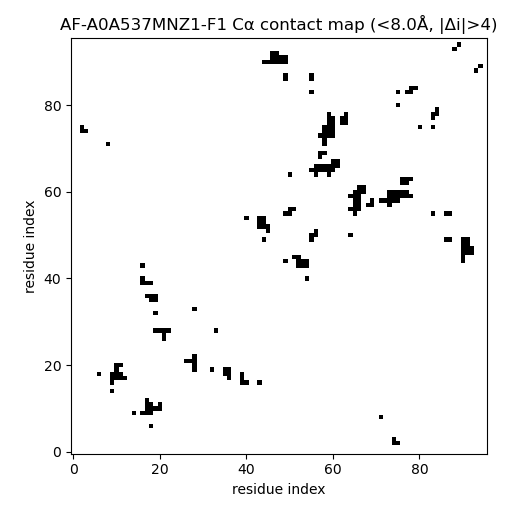SPVPDD

Sequence (96 aa):
MSHTRCYVCHAESNNAFRLERLSPGAAFWSDEQSRRNFEMASRLVNPGDPASSRLLQQPLAPEAGGNVFHSGGRQFESKDDPAWKTLADWVNGKKL